Protein AF-A0A3M6TR31-F1 (afdb_monomer)

Foldseek 3Di:
DDDDDPPPPPPPPPPPVVVVVVVLQVLLVVLVVCLVVVNLVVSLVSLVVCLVPDPSSVVSNVVSVVVVVVVPDDD

Sequence (75 aa):
MAASAVNSRRVPSGDVDEKVLADAIKMTNIAVNLCLSNKFLQAQAKLEPWINESMYHALGYSTIMYLQAMMTFEP

Solvent-accessible surface area (backbone atoms only — not comparable to full-atom values): 4548 Å² total; per-residue (Å²): 142,83,82,80,81,78,79,75,74,77,73,75,82,81,78,70,56,63,66,62,54,52,51,40,50,52,53,32,51,53,27,50,53,30,39,78,67,74,34,47,69,63,19,42,69,71,26,63,88,38,38,92,79,34,70,51,23,32,54,46,42,52,50,54,53,49,52,55,55,62,71,68,63,78,136

Nearest PDB structures (foldseek):
  7ns3-assembly1_1  TM=6.053E-01  e=4.423E+00  Saccharomyces cerevisiae
  3mzl-assembly2_H  TM=6.429E-01  e=5.008E+00  Saccharomyces cerevisiae
  6zu5-assembly1_LII  TM=4.827E-01  e=3.671E+00  Paranosema locustae

Secondary structure (DSSP, 8-state):
-----------------HHHHHHHHHHHHHHHHHHHTT-HHHHHHHHGGGTTT-HHHHHHHHHHHHHHHHHT---

Structure (mmCIF, N/CA/C/O backbone):
data_AF-A0A3M6TR31-F1
#
_entry.id   AF-A0A3M6TR31-F1
#
loop_
_atom_site.group_PDB
_atom_site.id
_atom_site.type_symbol
_atom_site.label_atom_id
_atom_site.label_alt_id
_atom_site.label_comp_id
_atom_site.label_asym_id
_atom_site.label_entity_id
_atom_site.label_seq_id
_atom_site.pdbx_PDB_ins_code
_atom_site.Cartn_x
_atom_site.Cartn_y
_atom_site.Cartn_z
_atom_site.occupancy
_atom_site.B_iso_or_equiv
_atom_site.auth_seq_id
_atom_site.auth_comp_id
_atom_site.auth_asym_id
_atom_site.auth_atom_id
_atom_site.pdbx_PDB_model_num
ATOM 1 N N . MET A 1 1 ? 47.108 -30.948 -6.316 1.00 45.41 1 MET A N 1
ATOM 2 C CA . MET A 1 1 ? 46.462 -29.966 -7.212 1.00 45.41 1 MET A CA 1
ATOM 3 C C . MET A 1 1 ? 44.989 -30.319 -7.343 1.00 45.41 1 MET A C 1
ATOM 5 O O . MET A 1 1 ? 44.695 -31.319 -7.975 1.00 45.41 1 MET A O 1
ATOM 9 N N . ALA A 1 2 ? 44.098 -29.549 -6.717 1.00 40.06 2 ALA A N 1
ATOM 10 C CA . ALA A 1 2 ? 42.677 -29.434 -7.068 1.00 40.06 2 ALA A CA 1
ATOM 11 C C . ALA A 1 2 ? 42.104 -28.285 -6.223 1.00 40.06 2 ALA A C 1
ATOM 13 O O . ALA A 1 2 ? 41.709 -28.483 -5.077 1.00 40.06 2 ALA A O 1
ATOM 14 N N . ALA A 1 3 ? 42.179 -27.060 -6.744 1.00 44.47 3 ALA A N 1
ATOM 15 C CA . ALA A 1 3 ? 41.570 -25.899 -6.108 1.00 44.47 3 ALA A CA 1
ATOM 16 C C . ALA A 1 3 ? 40.070 -25.908 -6.427 1.00 44.47 3 ALA A C 1
ATOM 18 O O . ALA A 1 3 ? 39.676 -25.923 -7.592 1.00 44.47 3 ALA A O 1
ATOM 19 N N . SER A 1 4 ? 39.261 -25.947 -5.370 1.00 48.19 4 SER A N 1
ATOM 20 C CA . SER A 1 4 ? 37.804 -25.894 -5.419 1.00 48.19 4 SER A CA 1
ATOM 21 C C . SER A 1 4 ? 37.353 -24.592 -6.083 1.00 48.19 4 SER A C 1
ATOM 23 O O . SER A 1 4 ? 37.737 -23.503 -5.652 1.00 48.19 4 SER A O 1
ATOM 25 N N . ALA A 1 5 ? 36.565 -24.706 -7.151 1.00 54.75 5 ALA A N 1
ATOM 26 C CA . ALA A 1 5 ? 35.985 -23.570 -7.848 1.00 54.75 5 ALA A CA 1
ATOM 27 C C . ALA A 1 5 ? 34.957 -22.887 -6.933 1.00 54.75 5 ALA A C 1
ATOM 29 O O . ALA A 1 5 ? 33.825 -23.345 -6.782 1.00 54.75 5 ALA A O 1
ATOM 30 N N . VAL A 1 6 ? 35.370 -21.778 -6.315 1.00 56.62 6 VAL A N 1
ATOM 31 C CA . VAL A 1 6 ? 34.468 -20.803 -5.700 1.00 56.62 6 VAL A CA 1
ATOM 32 C C . VAL A 1 6 ? 33.512 -20.319 -6.790 1.00 56.62 6 VAL A C 1
ATOM 34 O O . VAL A 1 6 ? 33.871 -19.553 -7.683 1.00 56.62 6 VAL A O 1
ATOM 37 N N . ASN A 1 7 ? 32.283 -20.832 -6.741 1.00 53.34 7 ASN A N 1
ATOM 38 C CA . ASN A 1 7 ? 31.156 -20.328 -7.506 1.00 53.34 7 ASN A CA 1
ATOM 39 C C . ASN A 1 7 ? 30.838 -18.925 -6.981 1.00 53.34 7 ASN A C 1
ATOM 41 O O . ASN A 1 7 ? 30.116 -18.754 -5.996 1.00 53.34 7 ASN A O 1
ATOM 45 N N . SER A 1 8 ? 31.457 -17.931 -7.613 1.00 51.12 8 SER A N 1
ATOM 46 C CA . SER A 1 8 ? 31.201 -16.519 -7.383 1.00 51.12 8 SER A CA 1
ATOM 47 C C . SER A 1 8 ? 29.785 -16.221 -7.874 1.00 51.12 8 SER A C 1
ATOM 49 O O . SER A 1 8 ? 29.568 -15.880 -9.038 1.00 51.12 8 SER A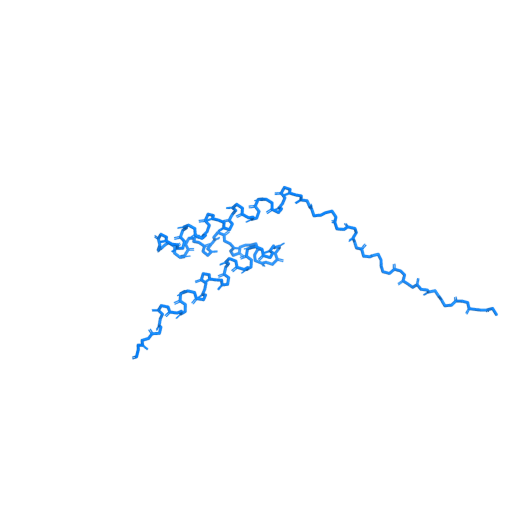 O 1
ATOM 51 N N . ARG A 1 9 ? 28.793 -16.410 -6.992 1.00 54.75 9 ARG A N 1
ATOM 52 C CA . ARG A 1 9 ? 27.463 -15.830 -7.180 1.00 54.75 9 ARG A CA 1
ATOM 53 C C . ARG A 1 9 ? 27.695 -14.336 -7.364 1.00 54.75 9 ARG A C 1
ATOM 55 O O . ARG A 1 9 ? 28.040 -13.655 -6.403 1.00 54.75 9 ARG A O 1
ATOM 62 N N . ARG A 1 10 ? 27.552 -13.841 -8.597 1.00 52.16 10 ARG A N 1
ATOM 63 C CA . ARG A 1 10 ? 27.466 -12.405 -8.858 1.00 52.16 10 ARG A CA 1
ATOM 64 C C . ARG A 1 10 ? 26.334 -11.876 -7.988 1.00 52.16 10 ARG A C 1
ATOM 66 O O . ARG A 1 10 ? 25.168 -12.137 -8.271 1.00 52.16 10 ARG A O 1
ATOM 73 N N . VAL A 1 11 ? 26.685 -11.172 -6.918 1.00 56.38 11 VAL A N 1
ATOM 74 C CA . VAL A 1 11 ? 25.768 -10.228 -6.291 1.00 56.38 11 VAL A CA 1
ATOM 75 C C . VAL A 1 11 ? 25.477 -9.205 -7.391 1.00 56.38 11 VAL A C 1
ATOM 77 O O . VAL A 1 11 ? 26.439 -8.649 -7.930 1.00 56.38 11 VAL A O 1
ATOM 80 N N . PRO A 1 12 ? 24.221 -9.033 -7.833 1.00 52.66 12 PRO A N 1
ATOM 81 C CA . PRO A 1 12 ? 23.922 -8.031 -8.842 1.00 52.66 12 PRO A CA 1
ATOM 82 C C . PRO A 1 12 ? 24.364 -6.679 -8.280 1.00 52.66 12 PRO A C 1
ATOM 84 O O . PRO A 1 12 ? 23.974 -6.318 -7.170 1.00 52.66 12 PRO A O 1
ATOM 87 N N . SER A 1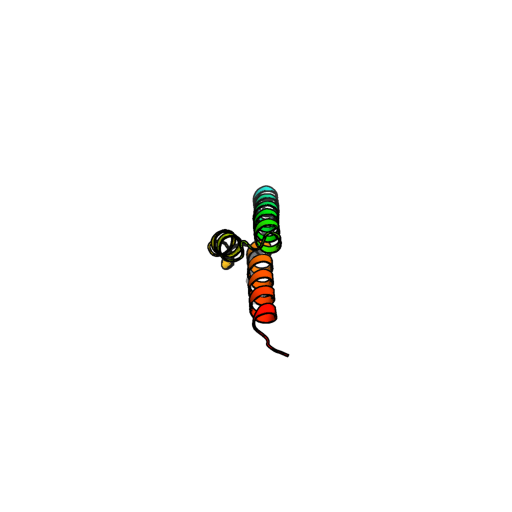 13 ? 25.248 -5.988 -9.003 1.00 50.53 13 SER A N 1
ATOM 88 C CA . SER A 1 13 ? 25.667 -4.630 -8.667 1.00 50.53 13 SER A CA 1
ATOM 89 C C . SER A 1 13 ? 24.408 -3.781 -8.528 1.00 50.53 13 SER A C 1
ATOM 91 O O . SER A 1 13 ? 23.662 -3.620 -9.492 1.00 50.53 13 SER A O 1
ATOM 93 N N . GLY A 1 14 ? 24.129 -3.341 -7.303 1.00 58.56 14 GLY A N 1
ATOM 94 C CA . GLY A 1 14 ? 22.920 -2.613 -6.946 1.00 58.56 14 GLY A CA 1
ATOM 95 C C . GLY A 1 14 ? 22.977 -1.165 -7.408 1.00 58.56 14 GLY A C 1
ATOM 96 O O . GLY A 1 14 ? 23.029 -0.271 -6.569 1.00 58.56 14 GLY A O 1
ATOM 97 N N . ASP A 1 15 ? 22.952 -0.934 -8.719 1.00 60.78 15 ASP A N 1
ATOM 98 C CA . ASP A 1 15 ? 22.480 0.343 -9.247 1.00 60.78 15 ASP A CA 1
ATOM 99 C C . ASP A 1 15 ? 20.970 0.383 -9.007 1.00 60.78 15 ASP A C 1
ATOM 101 O O . ASP A 1 15 ? 20.161 -0.112 -9.794 1.00 60.78 15 ASP A O 1
ATOM 105 N N . VAL A 1 16 ? 20.592 0.883 -7.830 1.00 63.03 16 VAL A N 1
ATOM 106 C CA . VAL A 1 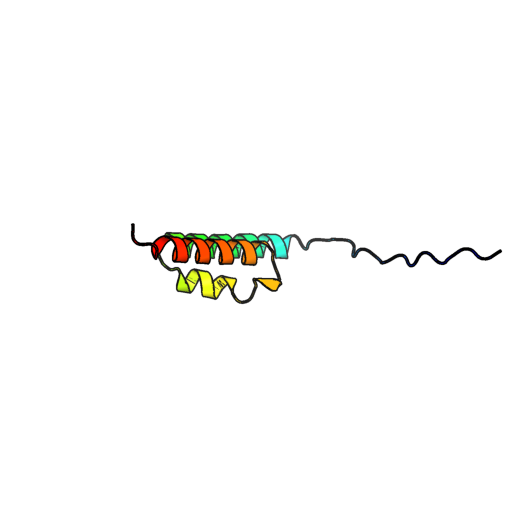16 ? 19.210 1.257 -7.552 1.00 63.03 16 VAL A CA 1
ATOM 107 C C . VAL A 1 16 ? 18.911 2.402 -8.502 1.00 63.03 16 VAL A C 1
ATOM 109 O O . VAL A 1 16 ? 19.467 3.485 -8.344 1.00 63.03 16 VAL A O 1
ATOM 112 N N . ASP A 1 17 ? 18.072 2.151 -9.503 1.00 75.88 17 ASP A N 1
ATOM 113 C CA . ASP A 1 17 ? 17.636 3.189 -10.427 1.00 75.88 17 ASP A CA 1
ATOM 114 C C . ASP A 1 17 ? 16.949 4.295 -9.607 1.00 75.88 17 ASP A C 1
ATOM 116 O O . ASP A 1 17 ? 15.841 4.126 -9.086 1.00 75.88 17 ASP A O 1
ATOM 120 N N . GLU A 1 18 ? 17.665 5.405 -9.404 1.00 77.69 18 GLU A N 1
ATOM 121 C CA . GLU A 1 18 ? 17.273 6.504 -8.517 1.00 77.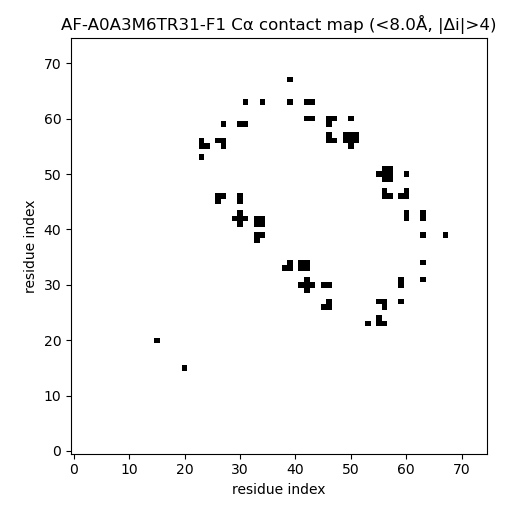69 18 GLU A CA 1
ATOM 122 C C . GLU A 1 18 ? 15.880 7.029 -8.877 1.00 77.69 18 GLU A C 1
ATOM 124 O O . GLU A 1 18 ? 15.083 7.379 -8.001 1.00 77.69 18 GLU A O 1
ATOM 129 N N . LYS A 1 19 ? 15.540 6.993 -10.170 1.00 80.31 19 LYS A N 1
ATOM 130 C CA . LYS A 1 19 ? 14.231 7.390 -10.671 1.00 80.31 19 LYS A CA 1
ATOM 131 C C . LYS A 1 19 ? 13.130 6.434 -10.203 1.00 80.31 19 LYS A C 1
ATOM 133 O O . LYS A 1 19 ? 12.073 6.901 -9.783 1.00 80.31 19 LYS A O 1
ATOM 138 N N . VAL A 1 20 ? 13.366 5.120 -10.231 1.00 86.75 20 VAL A N 1
ATOM 139 C CA . VAL A 1 20 ? 12.401 4.104 -9.761 1.00 86.75 20 VAL A CA 1
ATOM 140 C C . VAL A 1 20 ? 12.128 4.267 -8.266 1.00 86.75 20 VAL A C 1
ATOM 142 O O . VAL A 1 20 ? 10.977 4.208 -7.827 1.00 86.75 20 VAL A O 1
ATOM 145 N N . LEU A 1 21 ? 13.173 4.532 -7.480 1.00 88.75 21 LEU A N 1
ATOM 146 C CA . LEU A 1 21 ? 13.043 4.790 -6.049 1.00 88.75 21 LEU A CA 1
ATOM 147 C C . LEU A 1 21 ? 12.252 6.079 -5.770 1.00 88.75 21 LEU A C 1
ATOM 149 O O . LEU A 1 21 ? 11.314 6.067 -4.968 1.00 88.75 21 LEU A O 1
ATOM 153 N N . ALA A 1 22 ? 12.596 7.178 -6.442 1.00 93.12 22 ALA A N 1
ATOM 154 C CA . ALA A 1 22 ? 11.904 8.456 -6.287 1.00 93.12 22 ALA A CA 1
ATOM 155 C C . ALA A 1 22 ? 10.419 8.358 -6.678 1.00 93.12 22 ALA A C 1
ATOM 157 O O . ALA A 1 22 ? 9.550 8.872 -5.964 1.00 93.12 22 ALA A O 1
ATOM 158 N N . ASP A 1 23 ? 10.112 7.648 -7.766 1.00 94.12 23 ASP A N 1
ATOM 159 C CA . ASP A 1 23 ? 8.741 7.413 -8.220 1.00 94.12 23 ASP A CA 1
ATOM 160 C C . ASP A 1 23 ? 7.949 6.583 -7.196 1.00 94.12 23 ASP A C 1
ATOM 162 O O . ASP A 1 23 ? 6.810 6.935 -6.870 1.00 94.12 23 ASP A O 1
ATOM 166 N N . ALA A 1 24 ? 8.558 5.547 -6.606 1.00 94.50 24 ALA A N 1
ATOM 167 C CA . ALA A 1 24 ? 7.932 4.754 -5.550 1.00 94.50 24 ALA A CA 1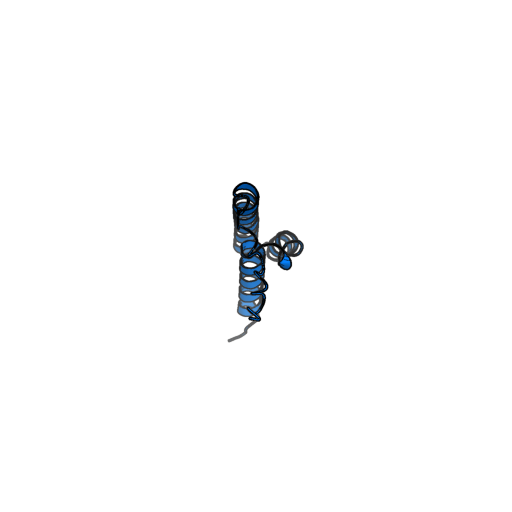
ATOM 168 C C . ALA A 1 24 ? 7.607 5.589 -4.302 1.00 94.50 24 ALA A C 1
ATOM 170 O O . ALA A 1 24 ? 6.484 5.545 -3.799 1.00 94.50 24 ALA A O 1
ATOM 171 N N . ILE A 1 25 ? 8.547 6.416 -3.837 1.00 95.69 25 ILE A N 1
ATOM 172 C CA . ILE A 1 25 ? 8.334 7.315 -2.691 1.00 95.69 25 ILE A CA 1
ATOM 173 C C . ILE A 1 25 ? 7.198 8.303 -2.973 1.00 95.69 25 ILE A C 1
ATOM 175 O O . ILE A 1 25 ? 6.357 8.565 -2.104 1.00 95.69 25 ILE A O 1
ATOM 179 N N . LYS A 1 26 ? 7.148 8.857 -4.188 1.00 96.88 26 LYS A N 1
ATOM 180 C CA . LYS A 1 26 ? 6.097 9.787 -4.607 1.00 96.88 26 LYS A CA 1
ATOM 181 C C . LYS A 1 26 ? 4.728 9.108 -4.640 1.00 96.88 26 LYS A C 1
ATOM 183 O O . LYS A 1 26 ? 3.756 9.679 -4.145 1.00 96.88 26 LYS A O 1
ATOM 188 N N . MET A 1 27 ? 4.637 7.895 -5.185 1.00 95.44 27 MET A N 1
ATOM 189 C CA . MET A 1 27 ? 3.392 7.123 -5.207 1.00 95.44 27 MET A CA 1
ATOM 190 C C . MET A 1 27 ? 2.905 6.780 -3.798 1.00 95.44 27 MET A C 1
ATOM 192 O O . MET A 1 27 ? 1.725 6.997 -3.505 1.00 95.44 27 MET A O 1
ATOM 196 N N . THR A 1 28 ? 3.806 6.349 -2.912 1.00 96.38 28 THR A N 1
ATOM 197 C CA . THR A 1 28 ? 3.484 6.085 -1.505 1.00 96.38 28 THR A CA 1
ATOM 198 C C . THR A 1 28 ? 3.015 7.347 -0.785 1.00 96.38 28 THR A C 1
ATOM 200 O O . THR A 1 28 ? 2.003 7.292 -0.093 1.00 96.38 28 THR A O 1
ATOM 203 N N . ASN A 1 29 ? 3.645 8.508 -1.000 1.00 97.00 29 ASN A N 1
ATOM 204 C CA . ASN A 1 29 ? 3.174 9.779 -0.425 1.00 97.00 29 ASN A CA 1
ATOM 205 C C . ASN A 1 29 ? 1.733 10.112 -0.833 1.00 97.00 29 ASN A C 1
ATOM 207 O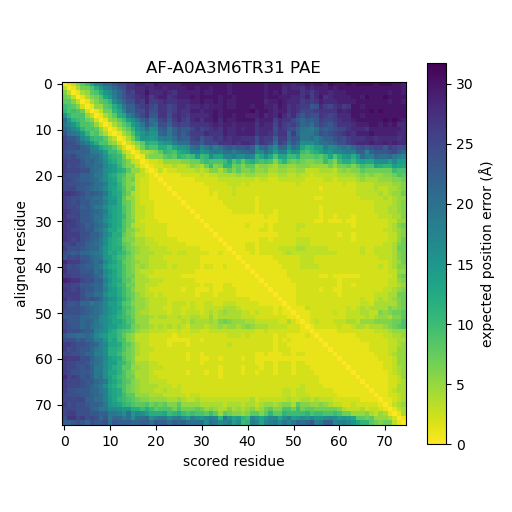 O . ASN A 1 29 ? 0.921 10.510 0.002 1.00 97.00 29 ASN A O 1
ATOM 211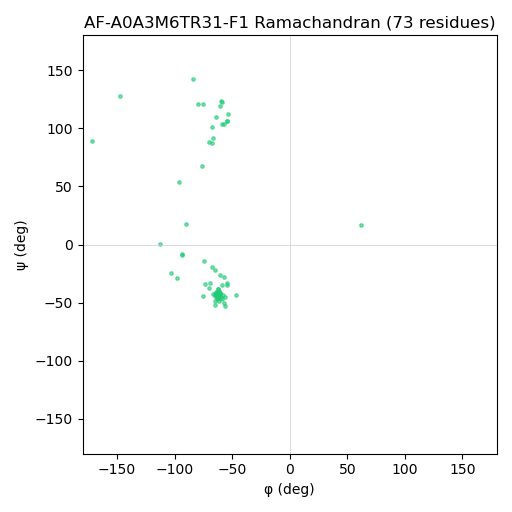 N N . ILE A 1 30 ? 1.386 9.914 -2.108 1.00 97.69 30 ILE A N 1
ATOM 212 C CA . ILE A 1 30 ? 0.019 10.147 -2.591 1.00 97.69 30 ILE A CA 1
ATOM 213 C C . ILE A 1 30 ? -0.965 9.185 -1.911 1.00 97.69 30 ILE A C 1
ATOM 215 O O . ILE A 1 30 ? -2.039 9.611 -1.487 1.00 97.69 30 ILE A O 1
ATOM 219 N N . ALA A 1 31 ? -0.612 7.904 -1.787 1.00 97.69 31 ALA A N 1
ATOM 220 C CA . ALA A 1 31 ? -1.454 6.915 -1.118 1.00 97.69 31 ALA A CA 1
ATOM 221 C C . ALA A 1 31 ? -1.643 7.226 0.376 1.00 97.69 31 ALA A C 1
ATOM 223 O O . ALA A 1 31 ? -2.763 7.159 0.877 1.00 97.69 31 ALA A O 1
ATOM 224 N N . VAL A 1 32 ? -0.590 7.656 1.074 1.00 96.50 32 VAL A N 1
ATOM 225 C CA . VAL A 1 32 ? -0.683 8.105 2.471 1.00 96.50 32 VAL A CA 1
ATOM 226 C C . VAL A 1 32 ? -1.606 9.318 2.592 1.00 96.50 32 VAL A C 1
ATOM 228 O O . VAL A 1 32 ? -2.482 9.329 3.451 1.00 96.50 32 VAL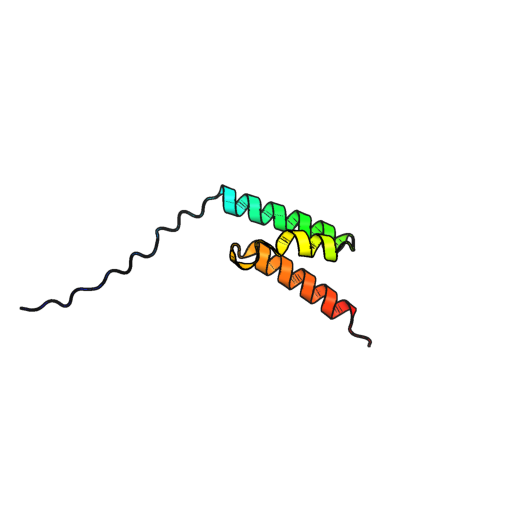 A O 1
ATOM 231 N N . ASN A 1 33 ? -1.501 10.302 1.698 1.00 97.56 33 ASN A N 1
ATOM 232 C CA . ASN A 1 33 ? -2.412 11.448 1.700 1.00 97.56 33 ASN A CA 1
ATOM 233 C C . ASN A 1 33 ? -3.880 11.034 1.476 1.00 97.56 33 ASN A C 1
ATOM 235 O O . ASN A 1 33 ? -4.782 11.552 2.136 1.00 97.56 33 ASN A O 1
ATOM 239 N N . LEU A 1 34 ? -4.134 10.070 0.583 1.00 97.88 34 LEU A N 1
ATOM 240 C CA . LEU A 1 34 ? -5.469 9.491 0.395 1.00 97.88 34 LEU A CA 1
ATOM 241 C C . LEU A 1 34 ? -5.965 8.798 1.672 1.00 97.88 34 LEU A C 1
ATOM 243 O O . LEU A 1 34 ? -7.100 9.035 2.077 1.00 97.88 34 LEU A O 1
ATOM 247 N N . CYS A 1 35 ? -5.116 8.007 2.332 1.00 96.25 35 CYS A N 1
ATOM 248 C CA . CYS A 1 35 ? -5.417 7.353 3.606 1.00 96.25 35 CYS A CA 1
ATOM 249 C C . CYS A 1 35 ? -5.813 8.371 4.687 1.00 96.25 35 CYS A C 1
ATOM 251 O O . CYS A 1 35 ? -6.872 8.239 5.294 1.00 96.25 35 CYS A O 1
ATOM 253 N N . LEU A 1 36 ? -5.014 9.425 4.875 1.00 95.44 36 LEU A N 1
ATOM 254 C CA . LEU A 1 36 ? -5.281 10.491 5.853 1.00 95.44 36 LEU A CA 1
ATOM 255 C C . LEU A 1 36 ? -6.506 11.348 5.494 1.00 95.44 36 LEU A C 1
ATOM 257 O O . LEU A 1 36 ? -7.093 11.983 6.362 1.00 95.44 36 LEU A O 1
ATOM 261 N N . SER A 1 37 ? -6.928 11.327 4.229 1.00 96.94 37 SER A N 1
ATOM 262 C CA . SER A 1 37 ? -8.172 11.945 3.753 1.00 96.94 37 SER A CA 1
ATOM 263 C C . SER A 1 37 ? -9.376 10.991 3.805 1.00 96.94 37 SER A C 1
ATOM 265 O O . SER A 1 37 ? -10.369 11.224 3.114 1.00 96.94 37 SER A O 1
ATOM 267 N N . ASN A 1 38 ? -9.289 9.894 4.566 1.00 95.00 38 ASN A N 1
ATOM 268 C CA . ASN A 1 38 ? -10.301 8.835 4.691 1.00 95.00 38 ASN A CA 1
ATOM 269 C C . ASN A 1 38 ? -10.624 8.070 3.390 1.00 95.00 38 ASN A C 1
ATOM 271 O O . ASN A 1 38 ? -11.630 7.368 3.302 1.00 95.00 38 ASN A O 1
ATOM 275 N N . LYS A 1 39 ? -9.773 8.155 2.362 1.00 96.88 39 LYS A N 1
ATOM 276 C CA . LYS A 1 39 ? -9.935 7.454 1.075 1.00 96.88 39 LYS A CA 1
ATOM 277 C C . LYS A 1 39 ? -9.130 6.151 1.043 1.00 96.88 39 LYS A C 1
ATOM 279 O O . LYS A 1 39 ? -8.343 5.925 0.124 1.00 96.88 39 LYS A O 1
ATOM 284 N N . PHE A 1 40 ? -9.328 5.284 2.036 1.00 94.94 40 PHE A N 1
ATOM 285 C CA . PHE A 1 40 ? -8.533 4.061 2.230 1.00 94.94 40 PHE A CA 1
ATOM 286 C C . PHE A 1 40 ? -8.535 3.123 1.014 1.00 94.94 40 PHE A C 1
ATOM 288 O O . PHE A 1 40 ? -7.469 2.705 0.571 1.00 94.94 40 PHE A O 1
ATOM 295 N N . LEU A 1 41 ? -9.701 2.868 0.407 1.00 95.31 41 LEU A N 1
ATOM 296 C CA . LEU A 1 41 ? -9.805 1.997 -0.774 1.00 95.31 41 LEU A CA 1
ATOM 297 C C . LEU A 1 41 ? -9.014 2.540 -1.974 1.00 95.31 41 LEU A C 1
ATOM 299 O O . LEU A 1 41 ? -8.366 1.783 -2.690 1.00 95.31 41 LEU A O 1
ATOM 303 N N . GLN A 1 42 ? -9.016 3.863 -2.173 1.00 97.00 42 GLN A N 1
ATOM 304 C CA . GLN A 1 42 ? -8.239 4.495 -3.246 1.00 97.00 42 GLN A CA 1
ATOM 305 C C . GLN A 1 42 ? -6.737 4.432 -2.958 1.00 97.00 42 GLN A C 1
ATOM 307 O O . GLN A 1 42 ? -5.940 4.243 -3.875 1.00 97.00 42 GLN A O 1
ATOM 312 N N . ALA A 1 43 ? -6.349 4.581 -1.688 1.00 97.31 43 ALA A N 1
ATOM 313 C CA . ALA A 1 43 ? -4.966 4.433 -1.262 1.00 97.31 43 ALA A CA 1
ATOM 314 C C . ALA A 1 43 ? -4.452 3.003 -1.508 1.00 97.31 43 ALA A C 1
ATOM 316 O O . ALA A 1 43 ? -3.365 2.833 -2.055 1.00 97.31 43 ALA A O 1
ATOM 317 N N . GLN A 1 44 ? -5.255 1.987 -1.178 1.00 96.06 44 GLN A N 1
ATOM 318 C CA . GLN A 1 44 ? -4.927 0.576 -1.392 1.00 96.06 44 GLN A CA 1
ATOM 319 C C . GLN A 1 44 ? -4.815 0.221 -2.868 1.00 96.06 44 GLN A C 1
ATOM 321 O O . GLN A 1 44 ? -3.768 -0.267 -3.281 1.00 96.06 44 GLN A O 1
ATOM 326 N N . ALA A 1 45 ? -5.831 0.552 -3.670 1.00 97.00 45 ALA A N 1
ATOM 327 C CA . ALA A 1 45 ? -5.830 0.287 -5.109 1.00 97.00 45 ALA A CA 1
ATOM 328 C C . ALA A 1 45 ? -4.626 0.924 -5.825 1.00 97.00 45 ALA A C 1
ATOM 330 O O . ALA A 1 45 ? -4.163 0.430 -6.850 1.00 97.00 45 ALA A O 1
ATOM 331 N N . LYS A 1 46 ? -4.094 2.027 -5.282 1.00 96.12 46 LYS A N 1
ATOM 332 C CA . LYS A 1 46 ? -2.912 2.691 -5.831 1.00 96.12 46 LYS A CA 1
ATOM 333 C C . LYS A 1 46 ? -1.608 1.933 -5.564 1.00 96.12 46 LYS A C 1
ATOM 335 O O . LYS A 1 46 ? -0.706 2.013 -6.395 1.00 96.12 46 LYS A O 1
ATOM 340 N N . LEU A 1 47 ? -1.488 1.251 -4.424 1.00 95.81 47 LEU A N 1
ATOM 341 C CA . LEU A 1 47 ? -0.256 0.560 -4.020 1.00 95.81 47 LEU A CA 1
ATOM 342 C C . LEU A 1 47 ? -0.271 -0.938 -4.328 1.00 95.81 47 LEU A C 1
ATOM 344 O O . LEU A 1 47 ? 0.796 -1.491 -4.573 1.00 95.81 47 LEU A O 1
ATOM 348 N N . GLU A 1 48 ? -1.447 -1.570 -4.346 1.00 94.62 48 GLU A N 1
ATOM 349 C CA . GLU A 1 48 ? -1.644 -3.013 -4.549 1.00 94.62 48 GLU A CA 1
ATOM 350 C C . GLU A 1 48 ? -0.847 -3.603 -5.729 1.00 94.62 48 GLU A C 1
ATOM 352 O O . GLU A 1 48 ? -0.202 -4.631 -5.526 1.00 94.62 48 GLU A O 1
ATOM 357 N N . PRO A 1 49 ? -0.768 -2.963 -6.915 1.00 95.88 49 PRO A N 1
ATOM 358 C CA . PRO A 1 49 ? -0.022 -3.535 -8.038 1.00 95.88 49 PRO A CA 1
ATOM 359 C C . PRO A 1 49 ? 1.490 -3.653 -7.792 1.00 95.88 49 PRO A C 1
ATOM 361 O O . PRO A 1 49 ? 2.154 -4.452 -8.440 1.00 95.88 49 PRO A O 1
ATOM 364 N N . TRP A 1 50 ? 2.039 -2.872 -6.859 1.00 93.56 50 TRP A N 1
ATOM 365 C CA . TRP A 1 50 ? 3.482 -2.650 -6.707 1.00 93.56 50 TRP A CA 1
ATOM 366 C C . TRP A 1 50 ? 4.060 -3.241 -5.418 1.00 93.56 50 TRP A C 1
ATOM 368 O O . TRP A 1 50 ? 5.256 -3.104 -5.150 1.00 93.56 50 TRP A O 1
ATOM 378 N N . ILE A 1 51 ? 3.231 -3.889 -4.595 1.00 92.75 51 ILE A N 1
ATOM 379 C CA . ILE A 1 51 ? 3.622 -4.360 -3.256 1.00 92.75 51 ILE A CA 1
ATOM 380 C C . ILE A 1 51 ? 4.775 -5.373 -3.283 1.00 92.75 51 ILE A C 1
ATOM 382 O O . ILE A 1 51 ? 5.533 -5.446 -2.325 1.00 92.75 51 ILE A O 1
ATOM 386 N N . ASN A 1 52 ? 4.942 -6.120 -4.378 1.00 91.81 52 ASN A N 1
ATOM 387 C CA . ASN A 1 52 ? 6.023 -7.102 -4.530 1.00 91.81 52 ASN A CA 1
ATOM 388 C C . ASN A 1 52 ? 7.266 -6.533 -5.231 1.00 91.81 52 ASN A C 1
ATOM 390 O O . ASN A 1 52 ? 8.300 -7.193 -5.279 1.00 91.81 52 ASN A O 1
ATOM 394 N N . GLU A 1 53 ? 7.168 -5.324 -5.782 1.00 88.50 53 GLU A N 1
ATOM 395 C CA . GLU A 1 53 ? 8.216 -4.720 -6.609 1.00 88.50 53 GLU A CA 1
ATOM 396 C C . GLU A 1 53 ? 9.012 -3.658 -5.852 1.00 88.50 53 GLU A C 1
ATOM 398 O O . GLU A 1 53 ? 10.162 -3.375 -6.182 1.00 88.50 53 GLU A O 1
ATOM 403 N N . SER A 1 54 ? 8.421 -3.057 -4.818 1.00 89.81 54 SER A N 1
ATOM 404 C CA . SER A 1 54 ? 9.060 -1.976 -4.083 1.00 89.81 54 SER A CA 1
ATOM 405 C C . SER A 1 54 ? 8.673 -1.974 -2.612 1.00 89.81 54 SER A C 1
ATOM 407 O O . SER A 1 54 ? 7.500 -1.917 -2.238 1.00 89.81 54 SER A O 1
ATOM 409 N N . MET A 1 55 ? 9.704 -1.942 -1.765 1.00 91.56 55 MET A N 1
ATOM 410 C CA . MET A 1 55 ? 9.573 -1.885 -0.309 1.00 91.56 55 MET A CA 1
ATOM 411 C C . MET A 1 55 ? 8.697 -0.712 0.156 1.00 91.56 55 MET A C 1
ATOM 413 O O . MET A 1 55 ? 7.948 -0.852 1.118 1.00 91.56 55 MET A O 1
ATOM 417 N N . TYR A 1 56 ? 8.738 0.429 -0.540 1.00 94.75 56 TYR A N 1
ATOM 418 C CA . TYR A 1 56 ? 7.925 1.600 -0.195 1.00 94.75 56 TYR A CA 1
ATOM 419 C C . TYR A 1 56 ? 6.431 1.382 -0.450 1.00 94.75 56 TYR A C 1
ATOM 421 O O . TYR A 1 56 ? 5.605 1.914 0.295 1.00 94.75 56 TYR A O 1
ATOM 429 N N . HIS A 1 57 ? 6.073 0.598 -1.467 1.00 95.44 57 HIS A N 1
ATOM 430 C CA . HIS A 1 57 ? 4.681 0.240 -1.727 1.00 95.44 57 HIS A CA 1
ATOM 431 C C . HIS A 1 57 ? 4.199 -0.802 -0.724 1.00 95.44 57 HIS A C 1
ATOM 433 O O . HIS A 1 57 ? 3.126 -0.625 -0.152 1.00 95.44 57 HIS A O 1
ATOM 439 N N . ALA A 1 58 ? 5.018 -1.822 -0.446 1.00 95.94 58 ALA A N 1
ATOM 440 C CA . ALA A 1 58 ? 4.726 -2.834 0.567 1.00 95.94 58 ALA A CA 1
ATOM 441 C C . ALA A 1 58 ? 4.471 -2.199 1.942 1.00 95.94 58 ALA A C 1
ATOM 443 O O . ALA A 1 58 ? 3.419 -2.417 2.538 1.00 95.94 58 ALA A O 1
ATOM 444 N N . LEU A 1 59 ? 5.401 -1.353 2.405 1.00 96.00 59 LEU A N 1
ATOM 445 C CA . LEU A 1 59 ? 5.321 -0.680 3.702 1.00 96.00 59 LEU A CA 1
ATOM 446 C C . LEU A 1 59 ? 4.125 0.276 3.783 1.00 96.00 59 LEU A C 1
ATOM 448 O O . LEU A 1 59 ? 3.423 0.323 4.796 1.00 96.00 59 LEU A O 1
ATOM 452 N N . GLY A 1 60 ? 3.879 1.048 2.721 1.00 96.00 60 GLY A N 1
ATOM 453 C CA . GLY A 1 60 ? 2.718 1.933 2.645 1.00 96.00 60 GLY A CA 1
ATOM 454 C C . GLY A 1 60 ? 1.406 1.153 2.721 1.00 96.00 60 GLY A C 1
ATOM 455 O O . GLY A 1 60 ? 0.541 1.475 3.535 1.00 96.00 60 GLY A O 1
ATOM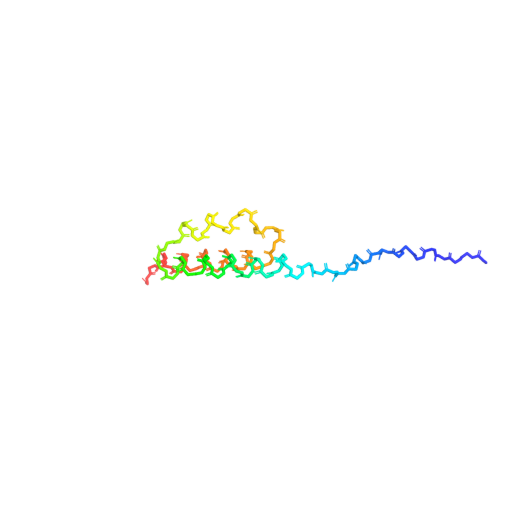 456 N N . TYR A 1 61 ? 1.279 0.088 1.926 1.00 96.94 61 TYR A N 1
ATOM 457 C CA . TYR A 1 61 ? 0.087 -0.755 1.875 1.00 96.94 61 TYR A CA 1
ATOM 458 C C . TYR A 1 61 ? -0.175 -1.451 3.217 1.00 96.94 61 TYR A C 1
ATOM 460 O O . TYR A 1 61 ? -1.288 -1.367 3.737 1.00 96.94 61 TYR A O 1
ATOM 468 N N . SER A 1 62 ? 0.852 -2.044 3.838 1.00 96.38 62 SER A N 1
ATOM 469 C CA . SER A 1 62 ? 0.724 -2.687 5.151 1.00 96.38 62 SER A CA 1
ATOM 470 C C . SER A 1 62 ? 0.317 -1.700 6.244 1.00 96.38 62 SER A C 1
ATOM 472 O O . SER A 1 62 ? -0.498 -2.033 7.098 1.00 96.38 62 SER A O 1
ATOM 474 N N . THR A 1 63 ? 0.841 -0.471 6.205 1.00 95.81 63 THR A N 1
ATOM 475 C CA . THR A 1 63 ? 0.486 0.577 7.175 1.00 95.81 63 THR A CA 1
ATOM 476 C C . THR A 1 63 ? -0.982 0.975 7.040 1.00 95.81 63 THR A C 1
ATOM 478 O O . THR A 1 63 ? -1.684 1.101 8.040 1.00 95.81 63 THR A O 1
ATOM 481 N N . ILE A 1 64 ? -1.478 1.124 5.809 1.00 96.06 64 ILE A N 1
ATOM 482 C CA . ILE A 1 64 ? -2.888 1.439 5.547 1.00 96.06 64 ILE A CA 1
ATOM 483 C C . ILE A 1 64 ? -3.797 0.308 6.042 1.00 96.06 64 ILE A C 1
ATOM 485 O O . ILE A 1 64 ? -4.782 0.580 6.728 1.00 96.06 64 ILE A O 1
ATOM 489 N N . MET A 1 65 ? -3.455 -0.952 5.749 1.00 95.12 65 MET A N 1
ATOM 490 C CA . MET A 1 65 ? -4.204 -2.110 6.254 1.00 95.12 65 MET A CA 1
ATOM 491 C C . MET A 1 65 ? -4.208 -2.173 7.782 1.00 95.12 65 MET A C 1
ATOM 493 O O . MET A 1 65 ? -5.249 -2.429 8.381 1.00 95.12 65 MET A O 1
ATOM 497 N N . TYR A 1 66 ? -3.063 -1.910 8.417 1.00 95.00 66 TYR A N 1
ATOM 498 C CA . TYR A 1 66 ? -2.961 -1.853 9.872 1.00 95.00 66 TYR A CA 1
ATOM 499 C C . TYR A 1 66 ? -3.901 -0.794 10.455 1.00 95.00 66 TYR A C 1
ATOM 501 O O . TYR A 1 66 ? -4.643 -1.085 11.387 1.00 95.00 66 TYR A O 1
ATOM 509 N N . LEU A 1 67 ? -3.924 0.414 9.885 1.00 94.00 67 LEU A N 1
ATOM 510 C CA . LEU A 1 67 ? -4.823 1.475 10.341 1.00 94.00 67 LEU A CA 1
ATOM 511 C C . LEU A 1 67 ? -6.296 1.079 10.196 1.00 94.00 67 LEU A C 1
ATOM 513 O O . LEU A 1 67 ? -7.071 1.313 11.118 1.00 94.00 67 LEU A O 1
ATOM 517 N N . GLN A 1 68 ? -6.678 0.436 9.090 1.00 92.31 68 GLN A N 1
ATOM 518 C CA . GLN A 1 68 ? -8.038 -0.083 8.928 1.00 92.31 68 GLN A CA 1
ATOM 519 C C . GLN A 1 68 ? -8.378 -1.135 9.984 1.00 92.31 68 GLN A C 1
ATOM 521 O O . GLN A 1 68 ? -9.446 -1.057 10.580 1.00 92.31 68 GLN A O 1
ATOM 526 N N . ALA A 1 69 ? -7.472 -2.078 10.252 1.00 93.12 69 ALA A N 1
ATOM 527 C CA . ALA A 1 69 ? -7.673 -3.077 11.297 1.00 93.12 69 ALA A CA 1
ATOM 528 C C . ALA A 1 69 ? -7.851 -2.408 12.668 1.00 93.12 69 ALA A C 1
ATOM 530 O O . ALA A 1 69 ? -8.800 -2.716 13.387 1.00 93.12 69 ALA A O 1
ATOM 531 N N . MET A 1 70 ? -7.008 -1.423 12.990 1.00 92.06 70 MET A N 1
ATOM 532 C CA . MET A 1 70 ? -7.084 -0.669 14.243 1.00 92.06 70 MET A CA 1
ATOM 533 C C . MET A 1 70 ? -8.428 0.049 14.433 1.00 92.06 70 MET A C 1
ATOM 535 O O . MET A 1 70 ? -8.920 0.133 15.553 1.00 92.06 70 MET A O 1
ATOM 539 N N . MET A 1 71 ? -9.043 0.530 13.351 1.00 87.25 71 MET A N 1
ATOM 540 C CA . MET A 1 71 ? -10.349 1.202 13.386 1.00 87.25 71 MET A CA 1
ATOM 541 C C . MET A 1 71 ? -11.536 0.255 13.596 1.00 87.25 71 MET A C 1
ATOM 543 O O . MET A 1 71 ? -12.633 0.728 13.876 1.00 87.25 71 MET A O 1
ATOM 547 N N . THR A 1 72 ? -11.343 -1.058 13.440 1.00 89.06 72 THR A N 1
ATOM 548 C CA . THR A 1 72 ? -12.407 -2.060 13.633 1.00 89.06 72 THR A CA 1
ATOM 549 C C . THR A 1 72 ? -12.452 -2.650 15.037 1.00 89.06 72 THR A C 1
ATOM 551 O O . THR A 1 72 ? -13.390 -3.380 15.346 1.00 89.06 72 THR A O 1
ATOM 554 N N . PHE A 1 73 ? -11.469 -2.355 15.892 1.00 81.75 73 PHE A N 1
ATOM 555 C CA . PHE A 1 73 ? -11.532 -2.786 17.285 1.00 81.75 73 PHE A CA 1
ATOM 556 C C . PHE A 1 73 ? -12.528 -1.917 18.054 1.00 81.75 73 PHE A C 1
ATOM 558 O O . PHE A 1 73 ? -12.373 -0.698 18.136 1.00 81.75 73 PHE A O 1
ATOM 565 N N . GLU A 1 74 ? -13.541 -2.560 18.627 1.00 72.75 74 GLU A N 1
ATOM 566 C CA . GLU A 1 74 ? -14.407 -1.961 19.641 1.00 72.75 74 GLU A CA 1
ATOM 567 C C . GLU A 1 74 ? -13.733 -2.090 21.027 1.00 72.75 74 GLU A C 1
ATOM 569 O O . GLU A 1 74 ? -13.044 -3.089 21.260 1.00 72.75 74 GLU A O 1
ATOM 574 N N . PRO A 1 75 ? -13.857 -1.081 21.915 1.00 65.31 75 PRO A N 1
ATOM 575 C CA . PRO A 1 75 ? -13.273 -1.114 23.258 1.00 65.31 75 PRO A CA 1
ATOM 576 C C . PRO A 1 75 ? -13.915 -2.140 24.200 1.00 65.31 75 PRO A C 1
ATOM 578 O O . PRO A 1 75 ? -15.121 -2.438 24.045 1.00 65.31 75 PRO A O 1
#

pLDDT: mean 84.16, std 17.6, range [40.06, 97.88]

Mean predicted aligned error: 9.89 Å

InterPro domains:
  IPR019412 IML2-like/Tetratricopeptide repeat protein 39-like [PF10300] (30-75)
  IPR019412 IML2-like/Tetratricopeptide repeat protein 39-like [PTHR31859] (18-75)

Radius of gyration: 19.36 Å; Cα contacts (8 Å, |Δi|>4): 50; chains: 1; bounding box: 61×42×34 Å

Organism: Pocillopora damicornis (NCBI:txid46731)